Protein AF-A0A6P4J9W0-F1 (afdb_monomer_lite)

Foldseek 3Di:
DCVPQPQFWKWKWFPPPDPPTDIDTGTPVVVVVVPVVDDDDHDIDMGTDDDPPPPPPPPPPPPDPDPPLLRQLVVVVVVPDDSLRSLVVSCVVVVHDSVVSVCVNVVND

Secondary structure (DSSP, 8-state):
-HHHH-S-EEEEEESTTSTT-EEEEEEHHHHHHHHHHS---S-EEEEEPPPTTS-------TTS-PPPHHHHHHHHHHTT--HHHHHH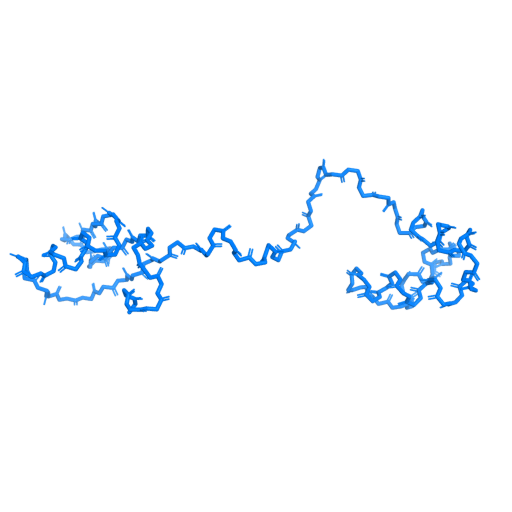HHHHHHT--HHHHHHHHTT--

Sequence (109 aa):
MQKVFGNRQATLARELTKKFEEYVRGGIDDLVDWSKENEIRGEFVILIAGNPNGFKIMKPDENKAQLSVEEQIDQLISNGDKPNAAIKKVAKQNGLVRQDVYNQYHHLE

Structure (mmCIF, N/CA/C/O backbone):
data_AF-A0A6P4J9W0-F1
#
_entry.id   AF-A0A6P4J9W0-F1
#
loop_
_atom_site.group_PDB
_atom_site.id
_atom_site.type_symbol
_atom_site.label_atom_id
_atom_site.label_alt_id
_atom_site.label_comp_id
_atom_site.label_asym_id
_atom_site.label_entity_id
_atom_site.label_seq_id
_atom_site.pdbx_PDB_ins_code
_atom_site.Cartn_x
_atom_site.Cartn_y
_atom_site.Cartn_z
_atom_site.occupancy
_atom_site.B_iso_or_equiv
_atom_site.auth_seq_id
_atom_site.auth_comp_id
_atom_site.auth_asym_id
_atom_site.auth_atom_id
_atom_site.pdbx_PDB_model_num
ATOM 1 N N . MET A 1 1 ? -11.277 3.181 -1.575 1.00 87.00 1 MET A N 1
ATOM 2 C CA . MET A 1 1 ? -10.219 2.164 -1.783 1.00 87.00 1 MET A CA 1
ATOM 3 C C . MET A 1 1 ? -10.745 0.942 -2.527 1.00 87.00 1 MET A C 1
ATOM 5 O O . MET A 1 1 ? -10.274 0.727 -3.633 1.00 87.00 1 MET A O 1
ATOM 9 N N . GLN A 1 2 ? -11.761 0.230 -2.019 1.00 93.25 2 GLN A N 1
ATOM 10 C CA . GLN A 1 2 ? -12.368 -0.952 -2.669 1.00 93.25 2 GLN A CA 1
ATOM 11 C C . GLN A 1 2 ? -12.659 -0.770 -4.171 1.00 93.25 2 GLN A C 1
ATOM 13 O O . GLN A 1 2 ? -12.154 -1.522 -4.994 1.00 93.25 2 GLN A O 1
ATOM 18 N N . LYS A 1 3 ? -13.376 0.301 -4.550 1.00 95.19 3 LYS A N 1
ATOM 19 C CA . LYS A 1 3 ? -13.736 0.593 -5.954 1.00 95.19 3 LYS A CA 1
ATOM 20 C C . LYS A 1 3 ? -12.546 0.730 -6.917 1.00 95.19 3 LYS A C 1
ATOM 22 O O . LYS A 1 3 ? -12.725 0.544 -8.111 1.00 95.19 3 LYS A O 1
ATOM 27 N N . VAL A 1 4 ? -11.365 1.104 -6.419 1.00 94.62 4 VAL A N 1
ATOM 28 C CA . VAL A 1 4 ? -10.178 1.386 -7.249 1.00 94.62 4 VAL A CA 1
ATOM 29 C C . VAL A 1 4 ? -9.156 0.256 -7.158 1.00 94.62 4 VAL A C 1
ATOM 31 O O . VAL A 1 4 ? -8.543 -0.106 -8.155 1.00 94.62 4 VAL A O 1
ATOM 34 N N . PHE A 1 5 ? -8.946 -0.304 -5.964 1.00 93.31 5 PHE A N 1
ATOM 35 C CA . PHE A 1 5 ? -7.919 -1.320 -5.718 1.00 93.31 5 PHE A CA 1
ATOM 36 C C . PHE A 1 5 ? -8.447 -2.758 -5.744 1.00 93.31 5 PHE A C 1
ATOM 38 O O . PHE A 1 5 ? -7.627 -3.678 -5.723 1.00 93.31 5 PHE A O 1
ATOM 45 N N . GLY A 1 6 ? -9.769 -2.947 -5.815 1.00 94.69 6 GLY A N 1
ATOM 46 C CA . GLY A 1 6 ? -10.425 -4.245 -5.671 1.00 94.69 6 GLY A CA 1
ATOM 47 C C . GLY A 1 6 ? -10.254 -4.813 -4.263 1.00 94.69 6 GLY A C 1
ATOM 48 O O . GLY A 1 6 ? -10.003 -4.069 -3.310 1.00 94.69 6 GLY A O 1
ATOM 49 N N . ASN A 1 7 ? -10.319 -6.141 -4.153 1.00 96.06 7 ASN A N 1
ATOM 50 C CA . ASN A 1 7 ? -10.106 -6.862 -2.899 1.00 96.06 7 ASN A CA 1
ATOM 51 C C . ASN A 1 7 ? -8.606 -7.010 -2.557 1.00 96.06 7 ASN A C 1
ATOM 53 O O . ASN A 1 7 ? -8.054 -8.108 -2.467 1.00 96.06 7 ASN A O 1
ATOM 57 N N . ARG A 1 8 ? -7.897 -5.879 -2.451 1.00 95.75 8 ARG A N 1
ATOM 58 C CA . ARG A 1 8 ? -6.470 -5.839 -2.086 1.00 95.75 8 ARG A CA 1
ATOM 59 C C . ARG A 1 8 ? -6.299 -6.245 -0.623 1.00 95.75 8 ARG A C 1
ATOM 61 O O . ARG A 1 8 ? -7.112 -5.869 0.209 1.00 95.75 8 ARG A O 1
ATOM 68 N N . GLN A 1 9 ? -5.202 -6.926 -0.299 1.00 97.56 9 GLN A N 1
ATOM 69 C CA . GLN A 1 9 ? -4.813 -7.139 1.096 1.00 97.56 9 GLN A CA 1
ATOM 70 C C . GLN A 1 9 ? -4.554 -5.804 1.803 1.00 97.56 9 GLN A C 1
ATOM 72 O O . GLN A 1 9 ? -3.910 -4.908 1.244 1.00 97.56 9 GLN A O 1
ATOM 77 N N . ALA A 1 10 ? -5.058 -5.673 3.022 1.00 97.75 10 ALA A N 1
ATOM 78 C CA . ALA A 1 10 ? -4.985 -4.457 3.810 1.00 97.75 10 ALA A CA 1
ATOM 79 C C . ALA A 1 10 ? -4.988 -4.746 5.320 1.00 97.75 10 ALA A C 1
ATOM 81 O O . ALA A 1 10 ? -5.250 -5.860 5.778 1.00 97.75 10 ALA A O 1
ATOM 82 N N . THR A 1 11 ? -4.650 -3.732 6.111 1.00 97.94 11 THR A N 1
ATOM 83 C CA . THR A 1 11 ? -4.717 -3.761 7.574 1.00 97.94 11 THR A CA 1
ATOM 84 C C . THR A 1 11 ? -5.310 -2.460 8.088 1.00 97.94 11 THR A C 1
ATOM 86 O O . THR A 1 11 ? -4.839 -1.385 7.717 1.00 97.94 11 THR A O 1
ATOM 89 N N . LEU A 1 12 ? -6.310 -2.565 8.959 1.00 97.06 12 LEU A N 1
ATOM 90 C CA . LEU A 1 12 ? -6.782 -1.473 9.801 1.00 97.06 12 LEU A CA 1
ATOM 91 C C . LEU A 1 12 ? -6.051 -1.572 11.137 1.00 97.06 12 LEU A C 1
ATOM 93 O O . LEU A 1 12 ? -6.194 -2.570 11.839 1.00 97.06 12 LEU A O 1
ATOM 97 N N . ALA A 1 13 ? -5.258 -0.564 11.471 1.00 96.56 13 ALA A N 1
ATOM 98 C CA . ALA A 1 13 ? -4.622 -0.429 12.771 1.00 96.56 13 ALA A CA 1
ATOM 99 C C . ALA A 1 13 ? -5.298 0.712 13.528 1.00 96.56 13 ALA A C 1
ATOM 101 O O . ALA A 1 13 ? -5.323 1.841 13.038 1.00 96.56 13 ALA A O 1
ATOM 102 N N . ARG A 1 14 ? -5.865 0.424 14.694 1.00 94.88 14 ARG A N 1
ATOM 103 C CA . ARG A 1 14 ? -6.653 1.364 15.494 1.00 94.88 14 ARG A CA 1
ATOM 104 C C . ARG A 1 14 ? -5.935 1.678 16.795 1.00 94.88 14 ARG A C 1
ATOM 106 O O . ARG A 1 14 ? -5.414 0.763 17.427 1.00 94.88 14 ARG A O 1
ATOM 113 N N . GLU A 1 15 ? -5.957 2.949 17.202 1.00 93.88 15 GLU A N 1
ATOM 114 C CA . GLU A 1 15 ? -5.455 3.401 18.511 1.00 93.88 15 GLU A CA 1
ATOM 115 C C . GLU A 1 15 ? -4.015 2.926 18.808 1.00 93.88 15 GLU A C 1
ATOM 117 O O . GLU A 1 15 ? -3.709 2.458 19.905 1.00 93.88 15 GLU A O 1
ATOM 122 N N . LEU A 1 16 ? -3.126 3.058 17.814 1.00 92.25 16 LEU A N 1
ATOM 123 C CA . LEU A 1 16 ? -1.711 2.689 17.926 1.00 92.25 16 LEU A CA 1
ATOM 124 C C . LEU A 1 16 ? -1.075 3.277 19.188 1.00 92.25 16 LEU A C 1
ATOM 126 O O . LEU A 1 16 ? -1.245 4.466 19.467 1.00 92.25 16 LEU A O 1
ATOM 130 N N . THR A 1 17 ? -0.299 2.467 19.909 1.00 92.12 17 THR A N 1
ATOM 131 C CA . THR A 1 17 ? 0.388 2.791 21.174 1.00 92.12 17 THR A CA 1
ATOM 132 C C . THR A 1 17 ? -0.520 3.022 22.383 1.00 92.12 17 THR A C 1
ATOM 134 O O . THR A 1 17 ? -0.023 3.299 23.478 1.00 92.12 17 THR A O 1
ATOM 137 N N . LYS A 1 18 ? -1.845 2.905 22.233 1.00 90.50 18 LYS A N 1
ATOM 138 C CA . LYS A 1 18 ? -2.799 3.102 23.332 1.00 90.50 18 LYS A CA 1
ATOM 139 C C . LYS A 1 18 ? -3.266 1.763 23.903 1.00 90.50 18 LYS A C 1
ATOM 141 O O . LYS A 1 18 ? -3.035 0.694 23.354 1.00 90.50 18 LYS A O 1
ATOM 146 N N . LYS A 1 19 ? -3.970 1.816 25.039 1.00 89.25 19 LYS A N 1
ATOM 147 C CA . LYS A 1 19 ? -4.436 0.622 25.771 1.00 89.25 19 LYS A CA 1
ATOM 148 C C . LYS A 1 19 ? -5.320 -0.318 24.932 1.00 89.25 19 LYS A C 1
ATOM 150 O O . LYS A 1 19 ? -5.329 -1.516 25.191 1.00 89.25 19 LYS A O 1
ATOM 155 N N . PHE A 1 20 ? -6.071 0.225 23.974 1.00 88.38 20 PHE A N 1
ATOM 156 C CA . PHE A 1 20 ? -7.013 -0.513 23.124 1.00 88.38 20 PHE A CA 1
ATOM 157 C C . PHE A 1 20 ? -6.524 -0.618 21.673 1.00 88.38 20 PHE A C 1
ATOM 159 O O . PHE A 1 20 ? -7.311 -0.489 20.737 1.00 88.38 20 PHE A O 1
ATOM 166 N N . GLU A 1 21 ? -5.217 -0.806 21.499 1.00 91.50 21 GLU A N 1
ATOM 167 C CA . GLU A 1 21 ? -4.602 -1.020 20.193 1.00 91.50 21 GLU A CA 1
ATOM 168 C C . GLU A 1 21 ? -5.134 -2.301 19.533 1.00 91.50 21 GLU A C 1
ATOM 170 O O . GLU A 1 21 ? -5.179 -3.368 20.149 1.00 91.50 21 GLU A O 1
ATOM 175 N N . GLU A 1 22 ? -5.539 -2.198 18.269 1.00 93.69 22 GLU A N 1
ATOM 176 C CA . GLU A 1 22 ? -6.166 -3.293 17.528 1.00 93.69 22 GLU A CA 1
ATOM 177 C C . GLU A 1 22 ? -5.689 -3.329 16.074 1.00 93.69 22 GLU A C 1
ATOM 179 O O . GLU A 1 22 ? -5.519 -2.290 15.436 1.00 93.69 22 GLU A O 1
ATOM 184 N N . TYR A 1 23 ? -5.514 -4.540 15.537 1.00 95.94 23 TYR A N 1
ATOM 185 C CA . TYR A 1 23 ? -5.155 -4.770 14.140 1.00 95.94 23 TYR A CA 1
ATOM 186 C C . TYR A 1 23 ? -6.113 -5.756 13.485 1.00 95.94 23 TYR A C 1
ATOM 188 O O . TYR A 1 23 ? -6.102 -6.944 13.812 1.00 95.94 23 TYR A O 1
ATOM 196 N N . VAL A 1 24 ? -6.850 -5.290 12.484 1.00 96.38 24 VAL A N 1
ATOM 197 C CA . VAL A 1 24 ? -7.727 -6.123 11.656 1.00 96.38 24 VAL A CA 1
ATOM 198 C C . VAL A 1 24 ? -7.079 -6.288 10.290 1.00 96.38 24 VAL A C 1
ATOM 200 O O . VAL A 1 24 ? -6.743 -5.301 9.636 1.00 96.38 24 VAL A O 1
ATOM 203 N N . ARG A 1 25 ? -6.852 -7.532 9.867 1.00 97.62 25 ARG A N 1
ATOM 204 C CA . ARG A 1 25 ? -6.142 -7.872 8.624 1.00 97.62 25 ARG A CA 1
ATOM 205 C C . ARG A 1 25 ? -7.052 -8.685 7.719 1.00 97.62 25 ARG A C 1
ATOM 207 O O . ARG A 1 25 ? -7.765 -9.552 8.209 1.00 97.62 25 ARG A O 1
ATOM 214 N N . GLY A 1 26 ? -6.977 -8.442 6.417 1.00 97.00 26 GLY A N 1
ATOM 215 C CA . GLY A 1 26 ? -7.760 -9.189 5.438 1.00 97.00 26 GLY A CA 1
ATOM 216 C C . GLY A 1 26 ? -7.798 -8.508 4.080 1.00 97.00 26 GLY A C 1
ATOM 217 O O . GLY A 1 26 ? -7.034 -7.572 3.811 1.00 97.00 26 GLY A O 1
ATOM 218 N N . GLY A 1 27 ? -8.695 -8.979 3.218 1.00 97.50 27 GLY A N 1
ATOM 219 C CA . GLY A 1 27 ? -9.045 -8.254 2.007 1.00 97.50 27 GLY A CA 1
ATOM 220 C C . GLY A 1 27 ? -9.814 -6.973 2.334 1.00 97.50 27 GLY A C 1
ATOM 221 O O . GLY A 1 27 ? -10.484 -6.886 3.361 1.00 97.50 27 GLY A O 1
ATOM 222 N N . ILE A 1 28 ? -9.737 -5.959 1.468 1.00 97.56 28 ILE A N 1
ATOM 223 C CA . ILE A 1 28 ? -10.547 -4.739 1.622 1.00 97.56 28 ILE A CA 1
ATOM 224 C C . ILE A 1 28 ? -12.041 -5.075 1.753 1.00 97.56 28 ILE A C 1
ATOM 226 O O . ILE A 1 28 ? -12.730 -4.368 2.482 1.00 97.56 28 ILE A O 1
ATOM 230 N N . ASP A 1 29 ? -12.533 -6.123 1.089 1.00 97.31 29 ASP A N 1
ATOM 231 C CA . ASP A 1 29 ? -13.942 -6.523 1.179 1.00 97.31 29 ASP A CA 1
ATOM 232 C C . ASP A 1 29 ? -14.299 -6.957 2.610 1.00 97.31 29 ASP A C 1
ATOM 234 O O . ASP A 1 29 ? -15.216 -6.394 3.208 1.00 97.31 29 ASP A O 1
ATOM 238 N N . ASP A 1 30 ? -13.492 -7.841 3.204 1.00 96.75 30 ASP A N 1
ATOM 239 C CA . ASP A 1 30 ? -13.680 -8.319 4.581 1.00 96.75 30 ASP A CA 1
ATOM 240 C C . ASP A 1 30 ? -13.609 -7.166 5.593 1.00 96.75 30 ASP A C 1
ATOM 242 O O . ASP A 1 30 ? -14.375 -7.103 6.552 1.00 96.75 30 ASP A O 1
ATOM 246 N N . LEU A 1 31 ? -12.695 -6.216 5.375 1.00 96.62 31 LEU A N 1
ATOM 247 C CA . LEU A 1 31 ? -12.526 -5.051 6.247 1.00 96.62 31 LEU A CA 1
ATOM 248 C C . L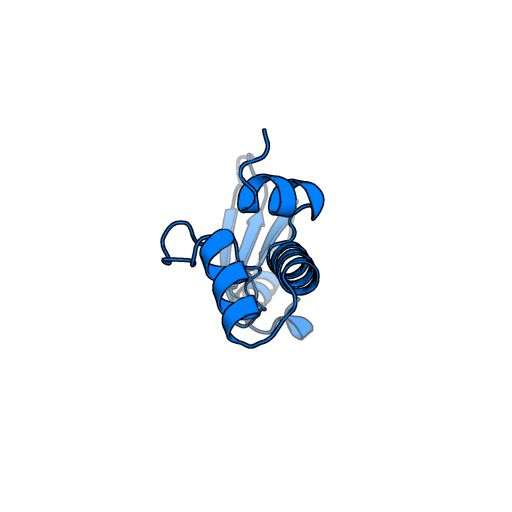EU A 1 31 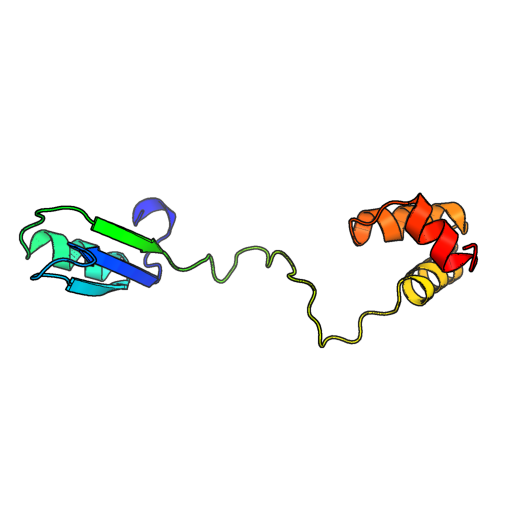? -13.690 -4.062 6.134 1.00 96.62 31 LEU A C 1
ATOM 250 O O . LEU A 1 31 ? -14.039 -3.401 7.113 1.00 96.62 31 LEU A O 1
ATOM 254 N N . VAL A 1 32 ? -14.292 -3.945 4.948 1.00 95.69 32 VAL A N 1
ATOM 255 C CA . VAL A 1 32 ? -15.511 -3.155 4.752 1.00 95.69 32 VAL A CA 1
ATOM 256 C C . VAL A 1 32 ? -16.670 -3.801 5.500 1.00 95.69 32 VAL A C 1
ATOM 258 O O . VAL A 1 32 ? -17.419 -3.086 6.165 1.00 95.69 32 VAL A O 1
ATOM 261 N N . ASP A 1 33 ? -16.812 -5.120 5.440 1.00 96.19 33 ASP A N 1
ATOM 262 C CA . ASP A 1 33 ? -17.871 -5.817 6.169 1.00 96.19 33 ASP A CA 1
ATOM 263 C C . ASP A 1 33 ? -17.659 -5.743 7.684 1.00 96.19 33 ASP A C 1
ATOM 265 O O . ASP A 1 33 ? -18.568 -5.317 8.400 1.00 96.19 33 ASP A O 1
ATOM 269 N N . TRP A 1 34 ? -16.428 -5.953 8.159 1.00 95.19 34 TRP A N 1
ATOM 270 C CA . TRP A 1 34 ? -16.053 -5.714 9.556 1.00 95.19 34 TRP A CA 1
ATOM 271 C C . TRP A 1 34 ? -16.437 -4.300 10.016 1.00 95.19 34 TRP A C 1
ATOM 273 O O . TRP A 1 34 ? -16.957 -4.130 11.118 1.00 95.19 34 TRP A O 1
ATOM 283 N N . SER A 1 35 ? -16.253 -3.285 9.163 1.00 94.00 35 SER A N 1
ATOM 284 C CA . SER A 1 35 ? -16.569 -1.893 9.510 1.00 94.00 35 SER A CA 1
ATOM 285 C C . SER A 1 35 ? -18.064 -1.588 9.641 1.00 94.00 35 SER A C 1
ATOM 287 O O . SER A 1 35 ? -18.428 -0.593 10.264 1.00 94.00 35 SER A O 1
ATOM 289 N N . LYS A 1 36 ? -18.933 -2.418 9.052 1.00 94.69 36 LYS A N 1
ATOM 290 C CA . LYS A 1 36 ? -20.395 -2.301 9.187 1.00 94.69 36 LYS A CA 1
ATOM 291 C C . LYS A 1 36 ? -20.900 -2.961 10.466 1.00 94.69 36 LYS A C 1
ATOM 293 O O . LYS A 1 36 ? -21.913 -2.534 11.008 1.00 94.69 36 LYS A O 1
ATOM 298 N N . GLU A 1 37 ? -20.216 -4.010 10.912 1.00 94.25 37 GLU A N 1
ATOM 299 C CA . GLU A 1 37 ? -20.582 -4.790 12.097 1.00 94.25 37 GLU A CA 1
ATOM 300 C C . GLU A 1 37 ? -19.985 -4.219 13.389 1.00 94.25 37 GLU A C 1
ATOM 302 O O . GLU A 1 37 ? -20.498 -4.483 14.476 1.00 94.25 37 GLU A O 1
ATOM 307 N N . ASN A 1 38 ? -18.918 -3.422 13.281 1.00 91.75 38 ASN A N 1
ATOM 308 C CA . ASN A 1 38 ? -18.168 -2.901 14.417 1.00 91.75 38 ASN A CA 1
ATOM 309 C C . ASN A 1 38 ? -18.233 -1.378 14.504 1.00 91.75 38 ASN A C 1
ATOM 311 O O . ASN A 1 38 ? -18.362 -0.659 13.515 1.00 91.75 38 ASN A O 1
ATOM 315 N N . GLU A 1 39 ? -18.095 -0.868 15.724 1.00 90.12 39 GLU A N 1
ATOM 316 C CA . GLU A 1 39 ? -18.105 0.565 15.961 1.00 90.12 39 GLU A CA 1
ATOM 317 C C . GLU A 1 39 ? -16.764 1.218 15.578 1.00 90.12 39 GLU A C 1
ATOM 319 O O . GLU A 1 39 ? -15.706 0.921 16.145 1.00 90.12 39 GLU A O 1
ATOM 324 N N . ILE A 1 40 ? -16.815 2.162 14.634 1.00 91.31 40 ILE A N 1
ATOM 325 C CA . ILE A 1 40 ? -15.647 2.907 14.155 1.00 91.31 40 ILE A CA 1
ATOM 326 C C . ILE A 1 40 ? -15.438 4.151 15.021 1.00 91.31 40 ILE A C 1
ATOM 328 O O . ILE A 1 40 ? -16.078 5.184 14.829 1.00 91.31 40 ILE A O 1
ATOM 332 N N . ARG A 1 41 ? -14.525 4.049 15.989 1.00 89.38 41 ARG A N 1
ATOM 333 C CA . ARG A 1 41 ? -14.112 5.153 16.868 1.00 89.38 41 ARG A CA 1
ATOM 334 C C . ARG A 1 41 ? -12.600 5.265 16.955 1.00 89.38 41 ARG A C 1
ATOM 336 O O . ARG A 1 41 ? -11.901 4.260 16.870 1.00 89.38 41 ARG A O 1
ATOM 343 N N . GLY A 1 42 ? -12.135 6.484 17.213 1.00 89.19 42 GLY A N 1
ATOM 344 C CA . GLY A 1 42 ? -10.716 6.786 17.358 1.00 89.19 42 GLY A CA 1
ATOM 345 C C . GLY A 1 42 ? -10.008 6.964 16.020 1.00 89.19 42 GLY A C 1
ATOM 346 O O . GLY A 1 42 ? -10.638 7.144 14.975 1.00 89.19 42 GLY A O 1
ATOM 347 N N . GLU A 1 43 ? -8.683 6.940 16.074 1.00 91.00 43 GLU A N 1
ATOM 348 C CA . GLU A 1 43 ? -7.831 7.122 14.901 1.00 91.00 43 GLU A CA 1
ATOM 349 C C . GLU A 1 43 ? -7.419 5.776 14.310 1.00 91.00 43 GLU A C 1
ATOM 351 O O . GLU A 1 43 ? -7.110 4.820 15.029 1.00 91.00 43 GLU A O 1
ATOM 356 N N . PHE A 1 44 ? -7.389 5.724 12.978 1.00 95.50 44 PHE A N 1
ATOM 357 C CA . PHE A 1 44 ? -6.998 4.543 12.224 1.00 95.50 44 PHE A CA 1
ATOM 358 C C . PHE A 1 44 ? -5.842 4.852 11.281 1.00 95.50 44 PHE A C 1
ATOM 360 O O . PHE A 1 44 ? -5.871 5.825 10.526 1.00 95.50 44 PHE A O 1
ATOM 367 N N . VAL A 1 45 ? -4.870 3.949 11.254 1.00 96.62 45 VAL A N 1
ATOM 368 C CA . VAL A 1 45 ? -3.883 3.833 10.186 1.00 96.62 45 VAL A CA 1
ATOM 369 C C . VAL A 1 45 ? -4.300 2.678 9.289 1.00 96.62 45 VAL A C 1
ATOM 371 O O . VAL A 1 45 ? -4.551 1.569 9.756 1.00 96.62 45 VAL A O 1
ATOM 374 N N . ILE A 1 46 ? -4.371 2.935 7.984 1.00 96.38 46 ILE A N 1
ATOM 375 C CA . ILE A 1 46 ? -4.741 1.926 6.993 1.00 96.38 46 ILE A CA 1
ATOM 376 C C . ILE A 1 46 ? -3.517 1.600 6.148 1.00 96.38 46 ILE A C 1
ATOM 378 O O . ILE A 1 46 ? -3.034 2.439 5.388 1.00 96.38 46 ILE A O 1
ATOM 382 N N . LEU A 1 47 ? -3.033 0.366 6.256 1.00 97.25 47 LEU A N 1
ATOM 383 C CA . LEU A 1 47 ? -1.963 -0.149 5.411 1.00 97.25 47 LEU A CA 1
ATOM 384 C C . LEU A 1 47 ? -2.579 -0.930 4.254 1.00 97.25 47 LEU A C 1
ATOM 386 O O . LEU A 1 47 ? -3.391 -1.822 4.474 1.00 97.25 47 LEU A O 1
ATOM 390 N N . ILE A 1 48 ? -2.180 -0.616 3.023 1.00 96.06 48 ILE A N 1
ATOM 391 C CA . ILE A 1 48 ? -2.659 -1.291 1.813 1.00 96.06 48 ILE A CA 1
ATOM 392 C C . ILE A 1 48 ? -1.481 -1.984 1.137 1.00 96.06 48 ILE A C 1
ATOM 394 O O . ILE A 1 48 ? -0.450 -1.358 0.883 1.00 96.06 48 ILE A O 1
ATOM 398 N N . ALA A 1 49 ? -1.637 -3.265 0.804 1.00 95.00 49 ALA A N 1
ATOM 399 C CA . ALA A 1 49 ? -0.624 -3.993 0.058 1.00 95.00 49 ALA A CA 1
ATOM 400 C C . ALA A 1 49 ? -0.393 -3.356 -1.321 1.00 95.00 49 ALA A C 1
ATOM 402 O O . ALA A 1 49 ? -1.327 -2.914 -2.007 1.00 95.00 49 ALA A O 1
ATOM 403 N N . GLY A 1 50 ? 0.872 -3.346 -1.746 1.00 91.25 50 GLY A N 1
ATOM 404 C CA . GLY A 1 50 ? 1.270 -2.869 -3.067 1.00 91.25 50 GLY A CA 1
ATOM 405 C C . GLY A 1 50 ? 0.530 -3.592 -4.197 1.00 91.25 50 GLY A C 1
ATOM 406 O O . GLY A 1 50 ? -0.062 -4.653 -4.006 1.00 91.25 50 GLY A O 1
ATOM 407 N N . ASN A 1 51 ? 0.535 -3.003 -5.392 1.00 87.62 51 ASN A N 1
ATOM 408 C CA . ASN A 1 51 ? -0.037 -3.662 -6.562 1.00 87.62 51 ASN A CA 1
ATOM 409 C C . ASN A 1 51 ? 0.835 -4.884 -6.928 1.00 87.62 51 ASN A C 1
ATOM 411 O O . ASN A 1 51 ? 1.989 -4.667 -7.303 1.00 87.62 51 ASN A O 1
ATOM 415 N N . PRO A 1 52 ? 0.325 -6.133 -6.865 1.00 78.69 52 PRO A N 1
ATOM 416 C CA . PRO A 1 52 ? 1.115 -7.320 -7.211 1.00 78.69 52 PRO A CA 1
ATOM 417 C C . PRO A 1 52 ? 1.545 -7.326 -8.685 1.00 78.69 52 PRO A C 1
ATOM 419 O O . PRO A 1 52 ? 2.582 -7.887 -9.022 1.00 78.69 52 PRO A O 1
ATOM 422 N N . ASN A 1 53 ? 0.777 -6.639 -9.536 1.00 79.00 53 ASN A N 1
ATOM 423 C CA . ASN A 1 53 ? 1.031 -6.469 -10.965 1.00 79.00 53 ASN A CA 1
ATOM 424 C C . ASN A 1 53 ? 1.547 -5.060 -11.297 1.00 79.00 53 ASN A C 1
ATOM 426 O O . ASN A 1 53 ? 1.540 -4.652 -12.457 1.00 79.00 53 ASN A O 1
ATOM 430 N N . GLY A 1 54 ? 1.926 -4.268 -10.289 1.00 64.69 54 GLY A N 1
ATOM 431 C CA . GLY A 1 54 ? 2.552 -2.975 -10.527 1.00 64.69 54 GLY A CA 1
ATOM 432 C C . GLY A 1 54 ? 3.896 -3.182 -11.211 1.00 64.69 54 GLY A C 1
ATOM 433 O O . GLY A 1 54 ? 4.562 -4.190 -10.967 1.00 64.69 54 GLY A O 1
ATOM 434 N N . PHE A 1 55 ? 4.318 -2.228 -12.044 1.00 52.06 55 PHE A N 1
ATOM 435 C CA . PHE A 1 55 ? 5.711 -2.176 -12.472 1.00 52.06 55 PHE A CA 1
ATOM 436 C C . PHE A 1 55 ? 6.570 -2.272 -11.213 1.00 52.06 55 PHE A C 1
ATOM 438 O O . PHE A 1 55 ? 6.492 -1.401 -10.343 1.00 52.06 55 PHE A O 1
ATOM 445 N N . LYS A 1 56 ? 7.344 -3.355 -11.080 1.00 52.53 56 LYS A N 1
ATOM 446 C CA . LYS A 1 56 ? 8.408 -3.394 -10.088 1.00 52.53 56 LYS A CA 1
ATOM 447 C C . LYS A 1 56 ? 9.296 -2.211 -10.443 1.00 52.53 56 LYS A C 1
ATOM 449 O O . LYS A 1 56 ? 10.001 -2.264 -11.447 1.00 52.53 56 LYS A O 1
ATOM 454 N N . ILE A 1 57 ? 9.241 -1.139 -9.651 1.00 49.62 57 ILE A N 1
ATOM 455 C CA . ILE A 1 57 ? 10.391 -0.249 -9.556 1.00 49.62 57 ILE A CA 1
ATOM 456 C C . ILE A 1 57 ? 11.499 -1.208 -9.159 1.00 49.62 57 ILE A C 1
ATOM 458 O O . ILE A 1 57 ? 11.426 -1.817 -8.088 1.00 49.62 57 ILE A O 1
ATOM 462 N N . MET A 1 58 ? 12.404 -1.475 -10.096 1.00 45.44 58 MET A N 1
ATOM 463 C CA . MET A 1 58 ? 13.553 -2.319 -9.847 1.00 45.44 58 MET A CA 1
ATOM 464 C C . MET A 1 58 ? 14.297 -1.631 -8.708 1.00 45.44 58 MET A C 1
ATOM 466 O O . MET A 1 58 ? 15.003 -0.651 -8.919 1.00 45.44 58 MET A O 1
ATOM 470 N N . LYS A 1 59 ? 14.081 -2.096 -7.475 1.00 46.47 59 LYS A N 1
ATOM 471 C CA . LYS A 1 59 ? 15.130 -1.987 -6.475 1.00 46.47 59 LYS A CA 1
ATOM 472 C C . LYS A 1 59 ? 16.324 -2.693 -7.121 1.00 46.47 59 LYS A C 1
ATOM 474 O O . LYS A 1 59 ? 16.093 -3.775 -7.672 1.00 46.47 59 LYS A O 1
ATOM 479 N N . PRO A 1 60 ? 17.517 -2.082 -7.153 1.00 42.84 60 PRO A N 1
ATOM 480 C CA . PRO A 1 60 ? 18.707 -2.765 -7.633 1.00 42.84 60 PRO A CA 1
ATOM 481 C C . PRO A 1 60 ? 18.752 -4.143 -6.969 1.00 42.84 60 PRO A C 1
ATOM 483 O O . PRO A 1 60 ? 18.685 -4.256 -5.746 1.00 42.84 60 PRO A O 1
ATOM 486 N N . ASP A 1 61 ? 18.675 -5.180 -7.792 1.00 42.62 61 ASP A N 1
ATOM 487 C CA . ASP A 1 61 ? 18.592 -6.568 -7.361 1.00 42.62 61 ASP A CA 1
ATOM 488 C C . ASP A 1 61 ? 20.041 -6.986 -7.089 1.00 42.62 61 ASP A C 1
ATOM 490 O O . ASP A 1 61 ? 20.775 -7.263 -8.032 1.00 42.62 61 ASP A O 1
ATOM 494 N N . GLU A 1 62 ? 20.485 -6.967 -5.827 1.00 50.59 62 GLU A N 1
ATOM 495 C CA . GLU A 1 62 ? 21.885 -7.233 -5.426 1.00 50.59 62 GLU A CA 1
ATOM 496 C C . GLU A 1 62 ? 22.404 -8.631 -5.841 1.00 50.59 62 GLU A C 1
ATOM 498 O O . GLU A 1 62 ? 23.583 -8.919 -5.676 1.00 50.59 62 GLU A O 1
ATOM 503 N N . ASN A 1 63 ? 21.548 -9.509 -6.385 1.00 47.09 63 ASN A N 1
ATOM 504 C CA . ASN A 1 63 ? 21.880 -10.903 -6.699 1.00 47.09 63 ASN A CA 1
ATOM 505 C C . ASN A 1 63 ? 21.418 -11.410 -8.077 1.00 47.09 63 ASN A C 1
ATOM 507 O O . ASN A 1 63 ? 21.425 -12.618 -8.325 1.00 47.09 63 ASN A O 1
ATOM 511 N N . LYS A 1 64 ? 21.063 -10.532 -9.021 1.00 47.97 64 LYS A N 1
ATOM 512 C CA . LYS A 1 64 ? 21.138 -10.908 -10.442 1.00 47.97 64 LYS A CA 1
ATOM 513 C C . LYS A 1 64 ? 22.488 -10.458 -10.954 1.00 47.97 64 LYS A C 1
ATOM 515 O O . LYS A 1 64 ? 22.849 -9.312 -10.731 1.00 47.97 64 LYS A O 1
ATOM 520 N N . ALA A 1 65 ? 23.200 -11.337 -11.655 1.00 48.00 65 ALA A N 1
ATOM 521 C CA . ALA A 1 65 ? 24.370 -10.972 -12.445 1.00 48.00 65 ALA A CA 1
ATOM 522 C C . ALA A 1 65 ? 23.947 -9.945 -13.512 1.00 48.00 65 ALA A C 1
ATOM 524 O O . ALA A 1 65 ? 23.617 -10.287 -14.648 1.00 48.00 65 ALA A O 1
ATOM 525 N N . GLN A 1 66 ? 23.835 -8.685 -13.103 1.00 61.78 66 GLN A N 1
ATOM 526 C CA . GLN A 1 66 ? 23.800 -7.550 -13.993 1.00 61.78 66 GLN A CA 1
ATOM 527 C C . GLN A 1 66 ? 25.197 -7.461 -14.569 1.00 61.78 66 GLN A C 1
ATOM 529 O O . GLN A 1 66 ? 26.174 -7.402 -13.825 1.00 61.78 66 GLN A O 1
ATOM 534 N N . LEU A 1 67 ? 25.258 -7.475 -15.897 1.00 67.06 67 LEU A N 1
ATOM 535 C CA . LEU A 1 67 ? 26.452 -7.079 -16.616 1.00 67.06 67 LEU A CA 1
ATOM 536 C C . LEU A 1 67 ? 26.957 -5.772 -16.004 1.00 67.06 67 LEU A C 1
ATOM 538 O O . LEU A 1 67 ? 26.149 -4.870 -15.734 1.00 67.06 67 LEU A O 1
ATOM 542 N N . SER A 1 68 ? 28.256 -5.684 -15.752 1.00 81.69 68 SER A N 1
ATOM 543 C CA . SER A 1 68 ? 28.885 -4.465 -15.266 1.00 81.69 68 SER A CA 1
ATOM 544 C C . SER A 1 68 ? 28.548 -3.295 -16.198 1.00 81.69 68 SER A C 1
ATOM 546 O O . SER A 1 68 ? 28.148 -3.471 -17.352 1.00 81.69 68 SER A O 1
ATOM 548 N N . VAL A 1 69 ? 28.692 -2.065 -15.704 1.00 81.12 69 VAL A N 1
ATOM 549 C CA . VAL A 1 69 ? 28.489 -0.862 -16.531 1.00 81.12 69 VAL A CA 1
ATOM 550 C C . VAL A 1 69 ? 29.337 -0.932 -17.809 1.00 81.12 69 VAL A C 1
ATOM 552 O O . VAL A 1 69 ? 28.857 -0.567 -18.878 1.00 81.12 69 VAL A O 1
ATOM 555 N N . GLU A 1 70 ? 30.554 -1.467 -17.710 1.00 86.2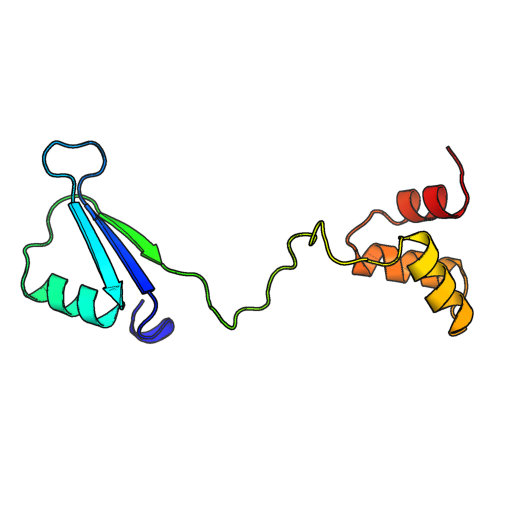5 70 GLU A N 1
ATOM 556 C CA . GLU A 1 70 ? 31.473 -1.688 -18.830 1.00 86.25 70 GLU A CA 1
ATOM 557 C C . GLU A 1 70 ? 30.938 -2.741 -19.805 1.00 86.25 70 GLU A C 1
ATOM 559 O O . GLU A 1 70 ? 30.820 -2.465 -20.996 1.00 86.25 70 GLU A O 1
ATOM 564 N N . GLU A 1 71 ? 30.493 -3.895 -19.305 1.00 86.12 71 GLU A N 1
ATOM 565 C CA . GLU A 1 71 ? 29.925 -4.964 -20.133 1.00 86.12 71 GLU A CA 1
ATOM 566 C C . GLU A 1 71 ? 28.655 -4.508 -20.876 1.00 86.12 71 GLU A C 1
ATOM 568 O O . GLU A 1 71 ? 28.422 -4.889 -22.026 1.00 86.12 71 GLU A O 1
ATOM 573 N N . GLN A 1 72 ? 27.838 -3.648 -20.259 1.00 85.00 72 GLN A N 1
ATOM 574 C CA . GLN A 1 72 ? 26.673 -3.040 -20.914 1.00 85.00 72 GLN A CA 1
ATOM 575 C C . GLN A 1 72 ? 27.079 -2.071 -22.034 1.00 85.00 72 GLN A C 1
ATOM 577 O O . GLN A 1 72 ? 26.426 -2.025 -23.081 1.00 85.00 72 GLN A O 1
ATOM 582 N N . ILE A 1 73 ? 28.144 -1.290 -21.831 1.00 88.06 73 ILE A N 1
ATOM 583 C CA . ILE A 1 73 ? 28.675 -0.374 -22.849 1.00 88.06 73 ILE A CA 1
ATOM 584 C C . ILE A 1 73 ? 29.259 -1.176 -24.017 1.00 88.06 73 ILE A C 1
ATOM 586 O O . ILE A 1 73 ? 28.926 -0.891 -25.170 1.00 88.06 73 ILE A O 1
ATOM 590 N N . ASP A 1 74 ? 30.049 -2.208 -23.732 1.00 90.69 74 ASP A N 1
ATOM 591 C CA . ASP A 1 74 ? 30.694 -3.051 -24.740 1.00 90.69 74 ASP A CA 1
ATOM 592 C C . ASP A 1 74 ? 29.678 -3.807 -25.598 1.00 90.69 74 ASP A C 1
ATOM 594 O O . ASP A 1 74 ? 29.844 -3.899 -26.816 1.00 90.69 74 ASP A O 1
ATOM 598 N N . GLN A 1 75 ? 28.570 -4.271 -25.015 1.00 90.69 75 GLN A N 1
ATOM 599 C CA . GLN A 1 75 ? 27.476 -4.860 -25.789 1.00 90.69 75 GLN A CA 1
ATOM 600 C C . GLN A 1 75 ? 26.849 -3.869 -26.770 1.00 90.69 75 GLN A C 1
ATOM 602 O O . GLN A 1 75 ? 26.569 -4.222 -27.915 1.00 90.69 75 GLN A O 1
ATOM 607 N N . LEU A 1 76 ? 26.620 -2.624 -26.352 1.00 88.31 76 LEU A N 1
ATOM 608 C CA . LEU A 1 76 ? 26.062 -1.606 -27.243 1.00 88.31 76 LEU A CA 1
ATOM 609 C C . LEU A 1 76 ? 27.043 -1.240 -28.359 1.00 88.31 76 LEU A C 1
ATOM 611 O O . LEU A 1 76 ? 26.625 -1.083 -29.507 1.00 88.31 76 LEU A O 1
ATOM 615 N N . ILE A 1 77 ? 28.339 -1.169 -28.051 1.00 92.56 77 ILE A N 1
ATOM 616 C CA . ILE A 1 77 ? 29.388 -0.955 -29.054 1.00 92.56 77 ILE A CA 1
ATOM 617 C C . ILE A 1 77 ? 29.441 -2.130 -30.038 1.00 92.56 77 ILE A C 1
ATOM 619 O O . ILE A 1 77 ? 29.477 -1.912 -31.248 1.00 92.56 77 ILE A O 1
ATOM 623 N N . SER A 1 78 ? 29.369 -3.368 -29.542 1.00 90.12 78 SER A N 1
ATOM 624 C CA . SER A 1 78 ? 29.311 -4.581 -30.368 1.00 90.12 78 SER A CA 1
ATOM 625 C C . SER A 1 78 ? 28.079 -4.599 -31.283 1.00 90.12 78 SER A C 1
ATOM 627 O O . SER A 1 78 ? 28.169 -5.001 -32.441 1.00 90.12 78 SER A O 1
ATOM 629 N N . ASN A 1 79 ? 26.957 -4.053 -30.811 1.00 88.38 79 ASN A N 1
ATOM 630 C CA . ASN A 1 79 ? 25.732 -3.861 -31.592 1.00 88.38 79 ASN A CA 1
ATOM 631 C C . ASN A 1 79 ? 25.787 -2.657 -32.558 1.00 88.38 79 ASN A C 1
ATOM 633 O O . ASN A 1 79 ? 24.787 -2.345 -33.208 1.00 88.38 79 ASN A O 1
ATOM 637 N N . GLY A 1 80 ? 26.935 -1.982 -32.677 1.00 88.25 80 GLY A N 1
ATOM 638 C CA . GLY A 1 80 ? 27.189 -0.924 -33.656 1.00 88.25 80 GLY A CA 1
ATOM 639 C C . GLY A 1 80 ? 26.967 0.506 -33.156 1.00 88.25 80 GLY A C 1
ATOM 640 O O . GLY A 1 80 ? 27.059 1.446 -33.951 1.00 88.25 80 GLY A O 1
ATOM 641 N N . ASP A 1 81 ? 26.692 0.717 -31.865 1.00 92.69 81 ASP A N 1
ATOM 642 C CA . ASP A 1 81 ? 26.652 2.070 -31.306 1.00 92.69 81 ASP A CA 1
ATOM 643 C C . ASP A 1 81 ? 28.064 2.670 -31.190 1.00 92.69 81 ASP A C 1
ATOM 645 O O . ASP A 1 81 ? 29.041 2.008 -30.846 1.00 92.69 81 ASP A O 1
ATOM 649 N N . LYS A 1 82 ? 28.181 3.986 -31.408 1.00 93.00 82 LYS A N 1
ATOM 650 C CA . LYS A 1 82 ? 29.425 4.709 -31.094 1.00 93.00 82 LYS A CA 1
ATOM 651 C C . LYS A 1 82 ? 29.655 4.716 -29.570 1.00 93.00 82 LYS A C 1
ATOM 653 O O . LYS A 1 82 ? 28.675 4.898 -28.844 1.00 93.00 82 LYS A O 1
ATOM 658 N N . PRO A 1 83 ? 30.907 4.684 -29.070 1.00 89.25 83 PRO A N 1
ATOM 659 C CA . PRO A 1 83 ? 31.203 4.624 -27.629 1.00 89.25 83 PRO A CA 1
ATOM 660 C C . PRO A 1 83 ? 30.478 5.689 -26.794 1.00 89.25 83 PRO A C 1
ATOM 662 O O . PRO A 1 83 ? 29.792 5.392 -25.822 1.00 89.25 83 PRO A O 1
ATOM 665 N N . ASN A 1 84 ? 30.491 6.943 -27.253 1.00 91.12 84 ASN A N 1
ATOM 666 C CA . ASN A 1 84 ? 29.780 8.037 -26.585 1.00 91.12 84 ASN A CA 1
ATOM 667 C C . ASN A 1 84 ? 28.247 7.884 -26.576 1.00 91.12 84 ASN A C 1
ATOM 669 O O . ASN A 1 84 ? 27.577 8.412 -25.684 1.00 91.12 84 ASN A O 1
ATOM 673 N N . ALA A 1 85 ? 27.676 7.209 -27.577 1.00 91.81 85 ALA A N 1
ATOM 674 C CA . ALA A 1 85 ? 26.248 6.918 -27.634 1.00 91.81 85 ALA A CA 1
ATOM 675 C C . ALA A 1 85 ? 25.884 5.762 -26.693 1.00 91.81 85 ALA A C 1
ATOM 677 O O . ALA A 1 85 ? 24.882 5.869 -25.985 1.00 91.81 85 ALA A O 1
ATOM 678 N N . ALA A 1 86 ? 26.724 4.725 -26.630 1.00 92.69 86 ALA A N 1
ATOM 679 C CA . ALA A 1 86 ? 26.599 3.615 -25.689 1.00 92.69 86 ALA A CA 1
ATOM 680 C C . ALA A 1 86 ? 26.652 4.109 -24.232 1.00 92.69 86 ALA A C 1
ATOM 682 O O . ALA A 1 86 ? 25.692 3.912 -23.490 1.00 92.69 86 ALA A O 1
ATOM 683 N N . ILE A 1 87 ? 27.675 4.890 -23.868 1.00 91.19 87 ILE A N 1
ATOM 684 C CA . ILE A 1 87 ? 27.822 5.515 -22.538 1.00 91.19 87 ILE A CA 1
ATOM 685 C C . ILE A 1 87 ? 26.57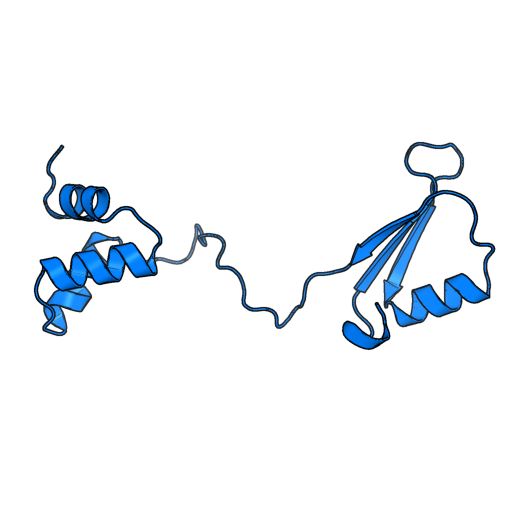3 6.322 -22.157 1.00 91.19 87 ILE A C 1
ATOM 687 O O . ILE A 1 87 ? 26.045 6.202 -21.053 1.00 91.19 87 ILE A O 1
ATOM 691 N N . LYS A 1 88 ? 26.043 7.128 -23.088 1.00 90.56 88 LYS A N 1
ATOM 692 C CA . LYS A 1 88 ? 24.830 7.925 -22.847 1.00 90.56 88 LYS A CA 1
ATOM 693 C C . LYS A 1 88 ? 23.588 7.049 -22.639 1.00 90.56 88 LYS A C 1
ATOM 695 O O . LYS A 1 88 ? 22.738 7.400 -21.819 1.00 90.56 88 LYS A O 1
ATOM 700 N N . LYS A 1 89 ? 23.450 5.954 -23.394 1.00 88.00 89 LYS A N 1
ATOM 701 C CA . LYS A 1 89 ? 22.331 5.010 -23.259 1.00 88.00 89 LYS A CA 1
ATOM 702 C C . LYS A 1 89 ? 22.393 4.281 -21.917 1.00 88.00 89 LYS A C 1
ATOM 704 O O . LYS A 1 89 ? 21.388 4.297 -21.214 1.00 88.00 89 LYS A O 1
ATOM 709 N N . VAL A 1 90 ? 23.559 3.761 -21.534 1.00 87.56 90 VAL A N 1
ATOM 710 C CA . VAL A 1 90 ? 23.778 3.055 -20.258 1.00 87.56 90 VAL A CA 1
ATOM 711 C C . VAL A 1 90 ? 23.553 3.984 -19.065 1.00 87.56 90 VAL A C 1
ATOM 713 O O . VAL A 1 90 ? 22.802 3.639 -18.157 1.00 87.56 90 VAL A O 1
ATOM 716 N N . ALA A 1 91 ? 24.087 5.211 -19.102 1.00 85.19 91 ALA A N 1
ATOM 717 C CA . ALA A 1 91 ? 23.842 6.211 -18.059 1.00 85.19 91 ALA A CA 1
ATOM 718 C C . ALA A 1 91 ? 22.340 6.501 -17.882 1.00 85.19 91 ALA A C 1
ATOM 720 O O . ALA A 1 91 ? 21.826 6.508 -16.766 1.00 85.19 91 ALA A O 1
ATOM 721 N N . LYS A 1 92 ? 21.602 6.665 -18.989 1.00 84.31 92 LYS A N 1
ATOM 722 C CA . LYS A 1 92 ? 20.150 6.894 -18.950 1.00 84.31 92 LYS A CA 1
ATOM 723 C C . LYS A 1 92 ? 19.369 5.667 -18.462 1.00 84.31 92 LYS A C 1
ATOM 725 O O . LYS A 1 92 ? 18.392 5.841 -17.742 1.00 84.31 92 LYS A O 1
ATOM 730 N N . GLN A 1 93 ? 19.761 4.461 -18.872 1.00 81.44 93 GLN A N 1
ATOM 731 C CA . GLN A 1 93 ? 19.099 3.206 -18.494 1.00 81.44 93 GLN A CA 1
ATOM 732 C C . GLN A 1 93 ? 19.265 2.895 -17.003 1.00 81.44 93 GLN A C 1
ATOM 734 O O . GLN A 1 93 ? 18.303 2.473 -16.369 1.00 81.44 93 GLN A O 1
ATOM 739 N N . ASN A 1 94 ? 20.446 3.172 -16.448 1.00 78.94 94 ASN A N 1
ATOM 740 C CA . ASN A 1 94 ? 20.775 2.900 -15.048 1.00 78.94 94 ASN A CA 1
ATOM 741 C C . ASN A 1 94 ? 20.533 4.096 -14.112 1.00 78.94 94 ASN A C 1
ATOM 743 O O . ASN A 1 94 ? 20.736 3.980 -12.908 1.00 78.94 94 ASN A O 1
ATOM 747 N N . GLY A 1 95 ? 20.113 5.250 -14.644 1.00 78.31 95 GLY A N 1
ATOM 748 C CA . GLY A 1 95 ? 19.906 6.469 -13.855 1.00 78.31 95 GLY A CA 1
ATOM 749 C C . GLY A 1 95 ? 21.197 7.077 -13.291 1.00 78.31 95 GLY A C 1
ATOM 750 O O . GLY A 1 95 ? 21.146 7.766 -12.276 1.00 78.31 95 GLY A O 1
ATOM 751 N N . LEU A 1 96 ? 22.342 6.821 -13.930 1.00 80.88 96 LEU A N 1
ATOM 752 C CA . LEU A 1 96 ? 23.668 7.289 -13.515 1.00 80.88 96 LEU A CA 1
ATOM 753 C C . LEU A 1 96 ? 24.051 8.606 -14.209 1.00 80.88 96 LEU A C 1
ATOM 755 O O . LEU A 1 96 ? 23.560 8.933 -15.296 1.00 80.88 96 LEU A O 1
ATOM 759 N N . VAL A 1 97 ? 24.975 9.358 -13.606 1.00 84.69 97 VAL A N 1
ATOM 760 C CA . VAL A 1 97 ? 25.542 10.564 -14.221 1.00 84.69 97 VAL A CA 1
ATOM 761 C C . VAL A 1 97 ? 26.450 10.153 -15.379 1.00 84.69 97 VAL A C 1
ATOM 763 O O . VAL A 1 97 ? 27.345 9.326 -15.236 1.00 84.69 97 VAL A O 1
ATOM 766 N N . ARG A 1 98 ? 26.238 10.753 -16.555 1.00 86.00 98 ARG A N 1
ATOM 767 C CA . A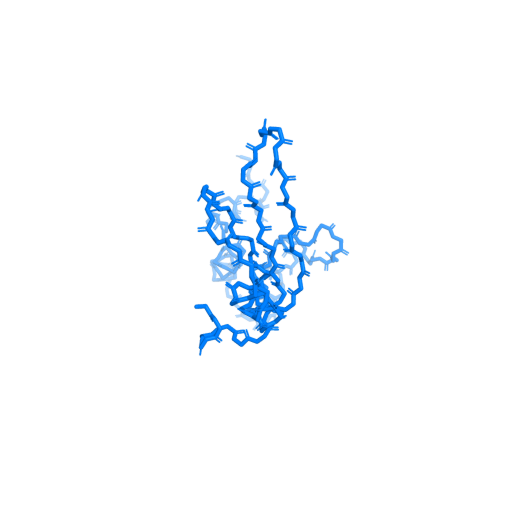RG A 1 98 ? 26.999 10.417 -17.770 1.00 86.00 98 ARG A CA 1
ATOM 768 C C . ARG A 1 98 ? 28.515 10.561 -17.589 1.00 86.00 98 ARG A C 1
ATOM 770 O O . ARG A 1 98 ? 29.250 9.764 -18.161 1.00 86.00 98 ARG A O 1
ATOM 777 N N . GLN A 1 99 ? 28.959 11.593 -16.870 1.00 86.00 99 GLN A N 1
ATOM 778 C CA . GLN A 1 99 ? 30.382 11.851 -16.648 1.00 86.00 99 GLN A CA 1
ATOM 779 C C . GLN A 1 99 ? 31.025 10.734 -15.820 1.00 86.00 99 GLN A C 1
ATOM 781 O O . GLN A 1 99 ? 32.083 10.250 -16.196 1.00 86.00 99 GLN A O 1
ATOM 786 N N . ASP A 1 100 ? 30.342 10.269 -14.776 1.00 84.12 100 ASP A N 1
ATOM 787 C CA . ASP A 1 100 ? 30.832 9.194 -13.910 1.00 84.12 100 ASP A CA 1
ATOM 788 C C . ASP A 1 100 ? 30.957 7.881 -14.691 1.00 84.12 100 ASP A C 1
ATOM 790 O O . ASP A 1 100 ? 31.978 7.209 -14.615 1.00 84.12 100 ASP A O 1
ATOM 794 N N . VAL A 1 101 ? 29.971 7.567 -15.541 1.00 85.44 101 VAL A N 1
ATOM 795 C CA . VAL A 1 101 ? 30.017 6.397 -16.437 1.00 85.44 101 VAL A CA 1
ATOM 796 C C . VAL A 1 101 ? 31.157 6.507 -17.459 1.00 85.44 101 VAL A C 1
ATOM 798 O O . VAL A 1 101 ? 31.801 5.512 -17.775 1.00 85.44 101 VAL A O 1
ATOM 801 N N . TYR A 1 102 ? 31.417 7.709 -17.983 1.00 88.06 102 TYR A N 1
ATOM 802 C CA . TYR A 1 102 ? 32.522 7.959 -18.913 1.00 88.06 102 TYR A CA 1
ATOM 803 C C . TYR A 1 102 ? 33.884 7.764 -18.237 1.00 88.06 102 TYR A C 1
ATOM 805 O O . TYR A 1 102 ? 34.746 7.080 -18.782 1.00 88.06 102 TYR A O 1
ATOM 813 N N . ASN A 1 103 ? 34.061 8.343 -17.050 1.00 88.31 103 ASN A N 1
ATOM 814 C CA . ASN A 1 103 ? 35.283 8.227 -16.261 1.00 88.31 103 ASN A CA 1
ATOM 815 C C . ASN A 1 103 ? 35.534 6.770 -15.856 1.00 88.31 103 ASN A C 1
ATOM 817 O O . ASN A 1 103 ? 36.640 6.272 -16.042 1.00 88.31 103 ASN A O 1
ATOM 821 N N . GLN A 1 104 ? 34.488 6.071 -15.407 1.00 86.19 104 GLN A N 1
ATOM 822 C CA . GLN A 1 104 ? 34.536 4.652 -15.063 1.00 86.19 104 GLN A CA 1
ATOM 823 C C . GLN A 1 104 ? 34.965 3.791 -16.261 1.00 86.19 104 GLN A C 1
ATOM 825 O O . GLN A 1 104 ? 35.905 3.015 -16.134 1.00 86.19 104 GLN A O 1
ATOM 830 N N . TYR A 1 105 ? 34.338 3.974 -17.430 1.00 88.25 105 TYR A N 1
ATOM 831 C CA . TYR A 1 105 ? 34.644 3.197 -18.641 1.00 88.25 105 TYR A CA 1
ATOM 832 C C . TYR A 1 105 ? 36.050 3.460 -19.201 1.00 88.25 105 TYR A C 1
ATOM 834 O O . TYR A 1 105 ? 36.673 2.572 -19.773 1.00 88.25 105 TYR A O 1
ATOM 842 N N . HIS A 1 106 ? 36.557 4.686 -19.060 1.00 88.69 106 HIS A N 1
ATOM 843 C CA . HIS A 1 106 ? 37.901 5.052 -19.511 1.00 88.69 106 HIS A CA 1
ATOM 844 C C . HIS A 1 106 ? 38.973 4.923 -18.418 1.00 88.69 106 HIS A C 1
ATOM 846 O O . HIS A 1 106 ? 40.126 5.267 -18.678 1.00 88.69 106 HIS A O 1
ATOM 852 N N . HIS A 1 107 ? 38.610 4.436 -17.226 1.00 85.69 107 HIS A N 1
ATOM 853 C CA . HIS A 1 107 ? 39.477 4.339 -16.047 1.00 85.69 107 HIS A CA 1
ATOM 854 C C . HIS A 1 107 ? 40.226 5.649 -15.736 1.00 85.69 107 HIS A C 1
ATOM 856 O O . HIS A 1 107 ? 41.418 5.650 -15.429 1.00 85.69 107 HIS A O 1
ATOM 862 N N . LEU A 1 108 ? 39.522 6.775 -15.866 1.00 78.62 108 LEU A N 1
ATOM 863 C CA . LEU A 1 108 ? 40.024 8.106 -15.537 1.00 78.62 108 LEU A CA 1
ATOM 864 C C . LEU A 1 108 ? 39.573 8.435 -14.109 1.00 78.62 108 LEU A C 1
ATOM 866 O O . LEU A 1 108 ? 38.373 8.591 -13.886 1.00 78.62 108 LEU A O 1
ATOM 870 N N . GLU A 1 109 ? 40.514 8.495 -13.161 1.00 59.78 109 GLU A N 1
ATOM 871 C CA . GLU A 1 109 ? 40.260 8.997 -11.797 1.00 59.78 109 GLU A CA 1
ATOM 872 C C . GLU A 1 109 ? 40.014 10.513 -11.776 1.00 59.78 109 GLU A C 1
ATOM 874 O O . GLU A 1 109 ? 40.757 11.255 -12.465 1.00 59.78 109 GLU A O 1
#

pLDDT: mean 85.36, std 14.5, range [42.62, 97.94]

Radius of gyration: 24.42 Å; chains: 1; bounding box: 61×23×59 Å